Protein AF-A0A382KXX0-F1 (afdb_monomer)

Foldseek 3Di:
DVVCLQQDQPQVSQLVVLVVVCVVVVDDLQQFPDSDSNPARGNVSVVPTDTDPPPDDDDDPDDDPDDDDDPDDDDDDPPDDTD

Structure (mmCIF, N/CA/C/O backbone):
data_AF-A0A382KXX0-F1
#
_entry.id   AF-A0A382KXX0-F1
#
loop_
_atom_site.group_PDB
_atom_site.id
_atom_site.type_symbol
_atom_site.label_atom_id
_atom_site.label_alt_id
_atom_site.label_comp_id
_atom_site.label_asym_id
_atom_site.label_entity_id
_atom_site.label_seq_id
_atom_site.pdbx_PDB_ins_code
_atom_site.Cartn_x
_atom_site.Cartn_y
_atom_site.Cartn_z
_atom_site.occupancy
_atom_site.B_iso_or_equiv
_atom_site.auth_seq_id
_atom_site.auth_comp_id
_atom_site.auth_asym_id
_atom_site.auth_atom_id
_atom_site.pdbx_PDB_model_num
ATOM 1 N N . MET A 1 1 ? -1.702 -17.955 10.154 1.00 72.25 1 MET A N 1
ATOM 2 C CA . MET A 1 1 ? -1.787 -17.148 11.397 1.00 72.25 1 MET A CA 1
ATOM 3 C C . MET A 1 1 ? -1.842 -15.645 11.125 1.00 72.25 1 MET A C 1
ATOM 5 O O . MET A 1 1 ? -2.788 -15.020 11.582 1.00 72.25 1 MET A O 1
ATOM 9 N N . ILE A 1 2 ? -0.907 -15.068 10.356 1.00 82.75 2 ILE A N 1
ATOM 10 C CA . ILE A 1 2 ? -0.851 -13.611 10.089 1.00 82.75 2 ILE A CA 1
ATOM 11 C C . ILE A 1 2 ? -2.139 -13.084 9.434 1.00 82.75 2 ILE A C 1
ATOM 13 O O . ILE A 1 2 ? -2.715 -12.119 9.922 1.00 82.75 2 ILE A O 1
ATOM 17 N N . GLY A 1 3 ? -2.659 -13.769 8.408 1.00 81.88 3 GLY A N 1
ATOM 18 C CA . GLY A 1 3 ? -3.917 -13.370 7.762 1.00 81.88 3 GLY A CA 1
ATOM 19 C C . GLY A 1 3 ? -5.121 -13.340 8.716 1.00 81.88 3 GLY A C 1
ATOM 20 O O . GLY A 1 3 ? -5.938 -12.431 8.647 1.00 81.88 3 GLY A O 1
ATOM 21 N N . CYS A 1 4 ? -5.200 -14.278 9.667 1.00 86.94 4 CYS A N 1
ATOM 22 C CA . CYS A 1 4 ? -6.264 -14.304 10.676 1.00 86.94 4 CYS A CA 1
ATOM 23 C C . CYS A 1 4 ? -6.155 -13.125 11.655 1.00 86.94 4 CYS A C 1
ATOM 25 O O . CYS A 1 4 ? -7.171 -12.548 12.034 1.00 86.94 4 CYS A O 1
ATOM 27 N N . ALA A 1 5 ? -4.932 -12.755 12.051 1.00 87.06 5 ALA A N 1
ATOM 28 C CA . ALA A 1 5 ? -4.696 -11.583 12.891 1.00 87.06 5 ALA A CA 1
ATOM 29 C C . ALA A 1 5 ? -5.057 -10.288 12.147 1.00 87.06 5 ALA A C 1
ATOM 31 O O . ALA A 1 5 ? -5.748 -9.437 12.703 1.00 87.06 5 ALA A O 1
ATOM 32 N N . ALA A 1 6 ? -4.670 -10.181 10.875 1.00 90.69 6 ALA A N 1
ATOM 33 C CA . ALA A 1 6 ? -4.941 -9.015 10.043 1.00 90.69 6 ALA A CA 1
ATOM 34 C C . ALA A 1 6 ? -6.438 -8.841 9.709 1.00 90.69 6 ALA A C 1
ATOM 36 O O . ALA A 1 6 ? -6.938 -7.717 9.631 1.00 90.69 6 ALA A O 1
ATOM 37 N N . ALA A 1 7 ? -7.176 -9.948 9.586 1.00 92.88 7 ALA A N 1
ATOM 38 C CA . ALA A 1 7 ? -8.626 -9.957 9.391 1.00 92.88 7 ALA A CA 1
ATOM 39 C C . ALA A 1 7 ? -9.435 -9.756 10.690 1.00 92.88 7 ALA A C 1
ATOM 41 O O . ALA A 1 7 ? -10.655 -9.587 10.635 1.00 92.88 7 ALA A O 1
ATOM 42 N N . SER A 1 8 ? -8.791 -9.784 11.861 1.00 93.50 8 SER A N 1
ATOM 43 C CA . SER A 1 8 ? -9.478 -9.679 13.149 1.00 93.50 8 SER A CA 1
ATOM 44 C C . SER A 1 8 ? -10.139 -8.312 13.333 1.00 93.50 8 SER A C 1
ATOM 46 O O . SER A 1 8 ? -9.521 -7.271 13.119 1.00 93.50 8 SER A O 1
ATOM 48 N N . LYS A 1 9 ? -11.390 -8.324 13.806 1.00 94.38 9 LYS A N 1
ATOM 49 C CA . LYS A 1 9 ? -12.171 -7.116 14.124 1.00 94.38 9 LYS A CA 1
ATOM 50 C C . LYS A 1 9 ? -12.109 -6.717 15.602 1.00 94.38 9 LYS A C 1
ATOM 52 O O . LYS A 1 9 ? -12.786 -5.781 16.022 1.00 94.38 9 LYS A O 1
ATOM 57 N N . LYS A 1 10 ? -11.320 -7.425 16.422 1.00 95.25 10 LYS A N 1
ATOM 58 C CA . LYS A 1 10 ? -11.145 -7.075 17.842 1.00 95.25 10 LYS A CA 1
ATOM 59 C C . LYS A 1 10 ? -10.509 -5.688 17.937 1.00 95.25 10 LYS A C 1
ATOM 61 O O . LYS A 1 10 ? -9.376 -5.52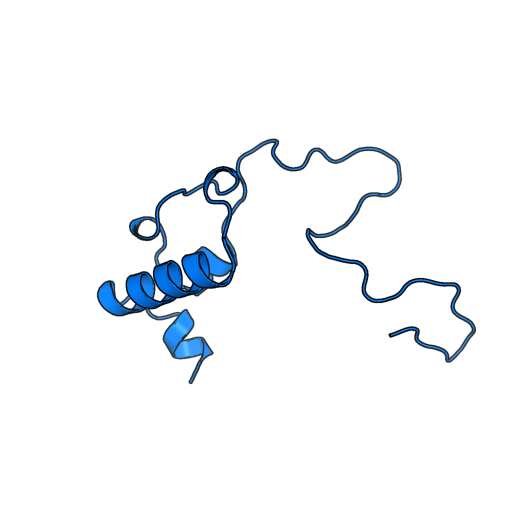0 17.497 1.00 95.25 10 LYS A O 1
ATOM 66 N N . ILE A 1 11 ? -11.227 -4.731 18.531 1.00 93.12 11 ILE A N 1
ATOM 67 C CA . ILE A 1 11 ? -10.877 -3.299 18.533 1.00 93.12 11 ILE A CA 1
ATOM 68 C C . ILE A 1 11 ? -9.440 -3.066 19.005 1.00 93.12 11 ILE A C 1
ATOM 70 O O . ILE A 1 11 ? -8.650 -2.482 18.274 1.00 93.12 11 ILE A O 1
ATOM 74 N N . TRP A 1 12 ? -9.073 -3.599 20.173 1.00 95.31 12 TRP A N 1
ATOM 75 C CA . TRP A 1 12 ? -7.727 -3.422 20.726 1.00 95.31 12 TRP A CA 1
ATOM 76 C C . TRP A 1 12 ? -6.628 -3.950 19.788 1.00 95.31 12 TRP A C 1
ATOM 78 O O . TRP A 1 12 ? -5.586 -3.320 19.647 1.00 95.31 12 TRP A O 1
ATOM 88 N N . LEU A 1 13 ? -6.876 -5.077 19.109 1.00 94.50 13 LEU A N 1
ATOM 89 C CA . LEU A 1 13 ? -5.896 -5.722 18.240 1.00 94.50 13 LEU A CA 1
ATOM 90 C C . LEU A 1 13 ? -5.747 -4.973 16.914 1.00 94.50 13 LEU A C 1
ATOM 92 O O . LEU A 1 13 ? -4.622 -4.677 16.517 1.00 94.50 13 LEU A O 1
ATOM 96 N N . LYS A 1 14 ? -6.856 -4.632 16.239 1.00 95.06 14 LYS A N 1
ATOM 97 C CA . LYS A 1 14 ? -6.795 -3.872 14.977 1.00 95.06 14 LYS A CA 1
ATOM 98 C C . LYS A 1 14 ? -6.153 -2.503 15.201 1.00 95.06 14 LYS A C 1
ATOM 100 O O . LYS A 1 14 ? -5.281 -2.118 14.431 1.00 95.06 14 LYS A O 1
ATOM 105 N N . THR A 1 15 ? -6.519 -1.808 16.280 1.00 94.62 15 THR A N 1
ATOM 106 C CA . THR A 1 15 ? -6.009 -0.466 16.565 1.00 94.62 15 THR A CA 1
ATOM 107 C C . THR A 1 15 ? -4.523 -0.533 16.890 1.00 94.62 15 THR A C 1
ATOM 109 O O . THR A 1 15 ? -3.753 0.262 16.358 1.00 94.62 15 THR A O 1
ATOM 112 N N . PHE A 1 16 ? -4.084 -1.526 17.670 1.00 96.12 16 PHE A N 1
ATOM 113 C CA . PHE A 1 16 ? -2.661 -1.749 17.926 1.00 96.12 16 PHE A CA 1
ATOM 114 C C . PHE A 1 16 ? -1.863 -2.003 16.636 1.00 96.12 16 PHE A C 1
ATOM 116 O O . PHE A 1 16 ? -0.839 -1.357 16.416 1.00 96.12 16 PHE A O 1
ATOM 123 N N . LEU A 1 17 ? -2.340 -2.889 15.754 1.00 96.69 17 LEU A N 1
ATOM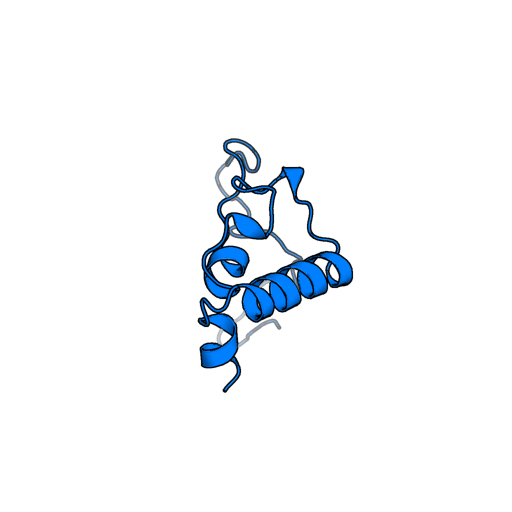 124 C CA . LEU A 1 17 ? -1.665 -3.188 14.484 1.00 96.69 17 LEU A CA 1
ATOM 125 C C . LEU A 1 17 ? -1.609 -1.969 13.553 1.00 96.69 17 LEU A C 1
ATOM 127 O O . LEU A 1 17 ? -0.540 -1.647 13.040 1.00 96.69 17 LEU A O 1
ATOM 131 N N . ILE A 1 18 ? -2.733 -1.271 13.363 1.00 97.44 18 ILE A N 1
ATOM 132 C CA . ILE A 1 18 ? -2.821 -0.104 12.472 1.00 97.44 18 ILE A CA 1
ATOM 133 C C . ILE A 1 18 ? -1.931 1.031 12.983 1.00 97.44 18 ILE A C 1
ATOM 135 O O . ILE A 1 18 ? -1.139 1.581 12.219 1.00 97.44 18 ILE A O 1
ATOM 139 N N . THR A 1 19 ? -2.019 1.372 14.272 1.00 96.56 19 THR A N 1
ATOM 140 C CA . THR A 1 19 ? -1.228 2.473 14.850 1.00 96.56 19 THR A CA 1
ATOM 141 C C . THR A 1 19 ? 0.268 2.174 14.830 1.00 96.56 19 THR A C 1
ATOM 143 O O . THR A 1 19 ? 1.058 3.062 14.514 1.00 96.56 19 THR A O 1
ATOM 146 N N . THR A 1 20 ? 0.668 0.930 15.107 1.00 97.06 20 THR A N 1
ATOM 147 C CA . THR A 1 20 ? 2.078 0.517 15.065 1.00 97.06 20 THR A CA 1
ATOM 148 C C . THR A 1 20 ? 2.621 0.566 13.639 1.00 97.06 20 THR A C 1
ATOM 150 O O . THR A 1 20 ? 3.673 1.157 13.407 1.00 97.06 20 THR A O 1
ATOM 153 N N . PHE A 1 21 ? 1.880 0.016 12.673 1.00 97.19 21 PHE A N 1
ATOM 154 C CA . PHE A 1 21 ? 2.258 0.047 11.259 1.00 97.19 21 PHE A CA 1
ATOM 155 C C . PHE A 1 21 ? 2.370 1.480 10.733 1.00 97.19 21 PHE A C 1
ATOM 157 O O . PHE A 1 21 ? 3.338 1.822 10.062 1.00 97.19 21 PHE A O 1
ATOM 164 N N . SER A 1 22 ? 1.416 2.337 11.094 1.00 96.38 22 SER A N 1
ATOM 165 C CA . SER A 1 22 ? 1.381 3.725 10.629 1.00 96.38 22 SER A CA 1
ATOM 166 C C . SER A 1 22 ? 2.548 4.554 11.146 1.00 96.38 22 SER A C 1
ATOM 168 O O . SER A 1 22 ? 3.043 5.412 10.424 1.00 96.38 22 SER A O 1
ATOM 170 N N . LYS A 1 23 ? 3.009 4.283 12.372 1.00 96.62 23 LYS A N 1
ATOM 171 C CA . LYS A 1 23 ? 4.209 4.917 12.930 1.00 96.62 23 LYS A CA 1
ATOM 172 C C . LYS A 1 23 ? 5.484 4.400 12.273 1.00 96.62 23 LYS A C 1
ATOM 174 O O . LYS A 1 23 ? 6.362 5.192 11.974 1.00 96.62 23 LYS A O 1
ATOM 179 N N . PHE A 1 24 ? 5.590 3.088 12.065 1.00 97.75 24 PHE A N 1
ATOM 180 C CA . PHE A 1 24 ? 6.809 2.475 11.534 1.00 97.75 24 PHE A CA 1
ATOM 181 C C . PHE A 1 24 ? 7.047 2.799 10.053 1.00 97.75 24 PHE A C 1
ATOM 183 O O . PHE A 1 24 ? 8.184 3.018 9.654 1.00 97.75 24 PHE A O 1
ATOM 190 N N . TYR A 1 25 ? 5.980 2.841 9.250 1.00 96.19 25 TYR A N 1
ATOM 191 C CA . TYR A 1 25 ? 6.037 3.143 7.815 1.00 96.19 25 TYR A CA 1
ATOM 192 C C . TYR A 1 25 ? 5.679 4.596 7.481 1.00 96.19 25 TYR A C 1
ATOM 194 O O . TYR A 1 25 ? 5.455 4.901 6.314 1.00 96.19 25 TYR A O 1
ATOM 202 N N . GLU A 1 26 ? 5.579 5.465 8.495 1.00 96.25 26 GLU A N 1
ATOM 203 C CA . GLU A 1 26 ? 5.301 6.902 8.343 1.00 96.25 26 GLU A CA 1
ATOM 204 C C . GLU A 1 26 ? 4.127 7.191 7.394 1.00 96.25 26 GLU A C 1
ATOM 206 O O . GLU A 1 26 ? 4.210 7.982 6.456 1.00 96.25 26 GLU A O 1
ATOM 211 N N . ILE A 1 27 ? 3.008 6.500 7.622 1.00 95.62 27 ILE A N 1
ATOM 212 C CA . ILE A 1 27 ? 1.849 6.573 6.732 1.00 95.62 27 ILE A CA 1
ATOM 213 C C . ILE A 1 27 ? 1.290 7.997 6.705 1.00 95.62 27 ILE A C 1
ATOM 215 O O . ILE A 1 27 ? 0.890 8.545 7.735 1.00 95.62 27 ILE A O 1
ATOM 219 N N . ASN A 1 28 ? 1.198 8.567 5.503 1.00 95.69 28 ASN A N 1
ATOM 220 C CA . ASN A 1 28 ? 0.540 9.846 5.288 1.00 95.69 28 ASN A CA 1
ATOM 221 C C . ASN A 1 28 ? -0.986 9.682 5.368 1.00 95.69 28 ASN A C 1
ATOM 223 O O . ASN A 1 28 ? -1.633 9.204 4.435 1.00 95.69 28 ASN A O 1
ATOM 227 N N . TRP A 1 29 ? -1.560 10.090 6.497 1.00 95.62 29 TRP A N 1
ATOM 228 C CA . TRP A 1 29 ? -3.000 10.019 6.741 1.00 95.62 29 TRP A CA 1
ATOM 229 C C . TRP A 1 29 ? -3.813 11.039 5.947 1.00 95.62 29 TRP A C 1
ATOM 231 O O . TRP A 1 29 ? -4.996 10.803 5.731 1.00 95.62 29 TRP A O 1
ATOM 241 N N . LEU A 1 30 ? -3.200 12.132 5.483 1.00 95.56 30 LEU A N 1
ATOM 242 C CA . LEU A 1 30 ? -3.902 13.167 4.716 1.00 95.56 30 LEU A CA 1
ATOM 243 C C . LEU A 1 30 ? -4.324 12.682 3.328 1.00 95.56 30 LEU A C 1
ATOM 245 O O . LEU A 1 30 ? -5.242 13.241 2.744 1.00 95.56 30 LEU A O 1
ATOM 249 N N . GLU A 1 31 ? -3.669 11.643 2.808 1.00 95.56 31 GLU A N 1
ATOM 250 C CA . GLU A 1 31 ? -4.039 11.027 1.534 1.00 95.56 31 GLU A CA 1
ATOM 251 C C . GLU A 1 31 ? -5.083 9.920 1.686 1.00 95.56 31 GLU A C 1
ATOM 253 O O . GLU A 1 31 ? -5.535 9.395 0.677 1.00 95.56 31 GLU A O 1
ATOM 25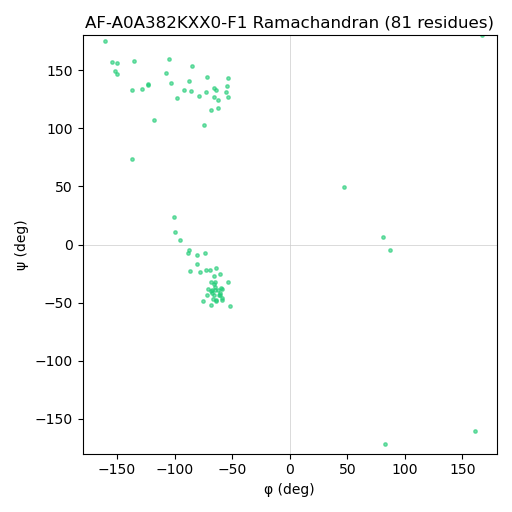8 N N . ALA A 1 32 ? -5.447 9.510 2.903 1.00 96.94 32 ALA A N 1
ATOM 259 C CA . ALA A 1 32 ? -6.414 8.438 3.118 1.00 96.94 32 ALA A CA 1
ATOM 260 C C . ALA A 1 32 ? -7.833 9.003 3.246 1.00 96.94 32 ALA A C 1
ATOM 262 O O . ALA A 1 32 ? -8.059 9.887 4.067 1.00 96.94 32 ALA A O 1
ATOM 263 N N . ALA A 1 33 ? -8.806 8.406 2.547 1.00 97.44 33 ALA A N 1
ATOM 264 C CA . ALA A 1 33 ? -10.218 8.806 2.639 1.00 97.44 33 ALA A CA 1
ATOM 265 C C . ALA A 1 33 ? -10.796 8.662 4.067 1.00 97.44 33 ALA A C 1
ATOM 267 O O . ALA A 1 33 ? -11.765 9.307 4.463 1.00 97.44 33 ALA A O 1
ATOM 268 N N . ARG A 1 34 ? -10.197 7.766 4.863 1.00 97.12 34 ARG A N 1
ATOM 269 C CA . ARG A 1 34 ? -10.463 7.574 6.294 1.00 97.12 34 ARG A CA 1
ATOM 270 C C . ARG A 1 34 ? -9.180 7.864 7.072 1.00 97.12 34 ARG A C 1
ATOM 272 O O . ARG A 1 34 ? -8.235 7.075 7.045 1.00 97.12 34 ARG A O 1
ATOM 279 N N . GLN A 1 35 ? -9.140 8.996 7.760 1.00 96.31 35 GLN A N 1
ATOM 280 C CA . GLN A 1 35 ? -7.915 9.545 8.349 1.00 96.31 35 GLN A CA 1
ATOM 281 C C . GLN A 1 35 ? -7.600 9.024 9.762 1.00 96.31 35 GL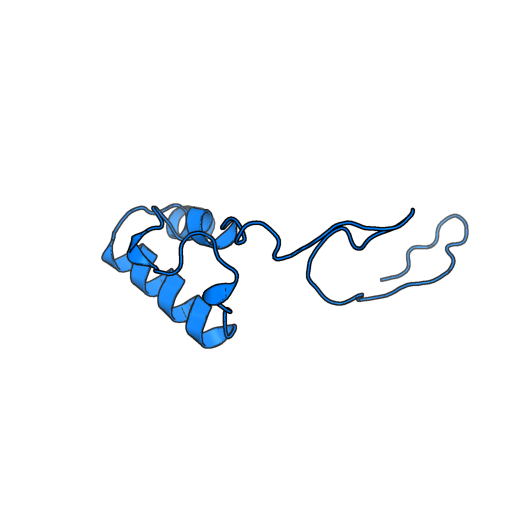N A C 1
ATOM 283 O O . GLN A 1 35 ? -6.554 9.356 10.316 1.00 96.31 35 GLN A O 1
ATOM 288 N N . GLN A 1 36 ? -8.485 8.224 10.367 1.00 94.81 36 GLN A N 1
ATOM 289 C CA . GLN A 1 36 ? -8.335 7.732 11.739 1.00 94.81 36 GLN A CA 1
ATOM 290 C C . GLN A 1 36 ? -8.362 6.193 11.812 1.00 94.81 36 GLN A C 1
ATOM 292 O O . GLN A 1 36 ? -9.221 5.566 11.182 1.00 94.81 36 GLN A O 1
ATOM 297 N N . PRO A 1 37 ? -7.482 5.550 12.610 1.00 94.00 37 PRO A N 1
ATOM 298 C CA . PRO A 1 37 ? -7.441 4.091 12.776 1.00 94.00 37 PRO A CA 1
ATOM 299 C C . PRO A 1 37 ? -8.777 3.451 13.182 1.00 94.00 37 PRO A C 1
ATOM 301 O O . PRO A 1 37 ? -9.081 2.313 12.811 1.00 94.00 37 PRO A O 1
ATOM 304 N N . GLU A 1 38 ? -9.592 4.167 13.950 1.00 94.38 38 GLU A N 1
ATOM 305 C CA . GLU A 1 38 ? -10.864 3.688 14.489 1.00 94.38 38 GLU A CA 1
ATOM 306 C C . GLU A 1 38 ? -11.897 3.423 13.384 1.00 94.38 38 GLU A C 1
ATOM 308 O O . GLU A 1 38 ? -12.732 2.528 13.546 1.00 94.38 38 GLU A O 1
ATOM 313 N N . GLN A 1 39 ? -11.783 4.126 12.249 1.00 96.06 39 GLN A N 1
ATOM 314 C CA . GLN A 1 39 ? -12.689 4.058 11.094 1.00 96.06 39 GLN A CA 1
ATOM 315 C C . GLN A 1 39 ? -12.540 2.772 10.258 1.00 96.06 39 GLN A C 1
ATOM 317 O O . GLN A 1 39 ? -13.326 2.532 9.338 1.00 96.06 39 GLN A O 1
ATOM 322 N N . TYR A 1 40 ? -11.540 1.940 10.556 1.00 97.19 40 TYR A N 1
ATOM 323 C CA . TYR A 1 40 ? -11.272 0.691 9.841 1.00 97.19 40 TYR A CA 1
ATOM 324 C C . TYR A 1 40 ? -11.750 -0.514 10.635 1.00 97.19 40 TYR A C 1
ATOM 326 O O . TYR A 1 40 ? -11.547 -0.595 11.840 1.00 97.19 40 TYR A O 1
ATOM 334 N N . ASN A 1 41 ? -12.349 -1.504 9.988 1.00 97.00 41 ASN A N 1
ATOM 3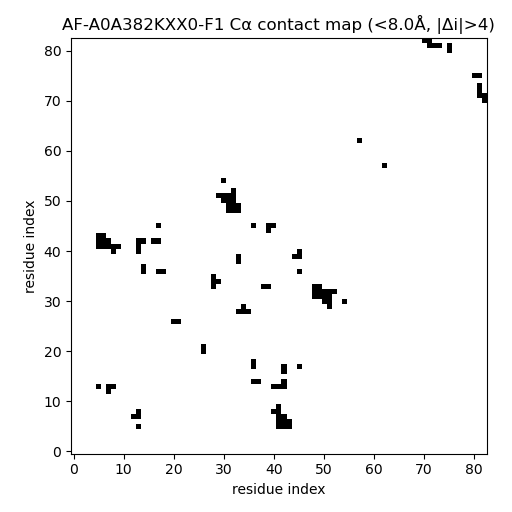35 C CA . ASN A 1 41 ? -12.896 -2.684 10.659 1.00 97.00 41 ASN A CA 1
ATOM 336 C C . ASN A 1 41 ? -11.830 -3.714 11.053 1.00 97.00 41 ASN A C 1
ATOM 338 O O . ASN A 1 41 ? -12.063 -4.518 11.954 1.00 97.00 41 ASN A O 1
ATOM 342 N N . SER A 1 42 ? -10.680 -3.711 10.385 1.00 97.75 42 SER A N 1
ATOM 343 C CA . SER A 1 42 ? -9.555 -4.621 10.613 1.00 97.75 42 SER A CA 1
ATOM 344 C C . SER A 1 42 ? -8.271 -4.022 10.029 1.00 97.75 42 SER A C 1
ATOM 346 O O . SER A 1 42 ? -8.312 -2.986 9.366 1.00 97.75 42 SER A O 1
ATOM 348 N N . PHE A 1 43 ? -7.127 -4.677 10.238 1.00 97.38 43 PHE A N 1
ATOM 349 C CA . PHE A 1 43 ? -5.886 -4.254 9.586 1.00 97.38 43 PHE A CA 1
ATOM 350 C C . PHE A 1 43 ? -5.963 -4.415 8.061 1.00 97.38 43 PHE A C 1
ATOM 352 O O . PHE A 1 43 ? -5.471 -3.553 7.349 1.00 97.38 43 PHE A O 1
ATOM 359 N N . ASN A 1 44 ? -6.617 -5.463 7.546 1.00 97.12 44 ASN A N 1
ATOM 360 C CA . ASN A 1 44 ? -6.797 -5.640 6.096 1.00 97.12 44 ASN A CA 1
ATOM 361 C C . ASN A 1 44 ? -7.613 -4.503 5.458 1.00 97.12 44 ASN A C 1
ATOM 363 O O . ASN A 1 44 ? -7.280 -4.055 4.362 1.00 97.12 44 ASN A O 1
ATOM 367 N N . ASP A 1 45 ? -8.655 -4.031 6.150 1.00 97.62 45 ASP A N 1
ATOM 368 C CA . ASP A 1 45 ? -9.454 -2.872 5.722 1.00 97.62 45 ASP A CA 1
ATOM 369 C C . ASP A 1 45 ? -8.573 -1.609 5.632 1.00 97.62 45 ASP A C 1
ATOM 371 O O . ASP A 1 45 ? -8.615 -0.878 4.651 1.00 97.62 45 ASP A O 1
ATOM 375 N N . PHE A 1 46 ? -7.680 -1.403 6.604 1.00 97.81 46 PHE A N 1
ATOM 376 C CA . PHE A 1 46 ? -6.686 -0.324 6.562 1.00 97.81 46 PHE A CA 1
ATOM 377 C C . PHE A 1 46 ? -5.606 -0.513 5.480 1.00 97.81 46 PHE A C 1
ATOM 379 O O . PHE A 1 46 ? -5.202 0.444 4.820 1.00 97.81 46 PHE A O 1
ATOM 386 N N . PHE A 1 47 ? -5.123 -1.738 5.279 1.00 96.81 47 PHE A N 1
ATOM 387 C CA . PHE A 1 47 ? -4.061 -2.034 4.316 1.00 96.81 47 PHE A CA 1
ATOM 388 C C . PHE A 1 47 ? -4.503 -1.756 2.874 1.00 96.81 47 PHE A C 1
ATOM 390 O O . PHE A 1 47 ? -3.701 -1.321 2.054 1.00 96.81 47 PHE A O 1
ATOM 397 N N . SER A 1 48 ? -5.790 -1.959 2.593 1.00 95.88 48 SER A N 1
ATOM 398 C CA . SER A 1 48 ? -6.435 -1.669 1.308 1.00 95.88 48 SER A CA 1
ATOM 399 C C . SER A 1 48 ? -7.215 -0.348 1.313 1.00 95.88 48 SER A C 1
ATOM 401 O O . SER A 1 48 ? -8.145 -0.184 0.526 1.00 95.88 48 SER A O 1
ATOM 403 N N . ARG A 1 49 ? -6.862 0.590 2.209 1.00 97.38 49 ARG A N 1
ATOM 404 C CA . ARG A 1 49 ? -7.573 1.866 2.354 1.00 97.38 49 ARG A CA 1
ATOM 405 C C . ARG A 1 49 ? -7.676 2.620 1.032 1.00 97.38 49 ARG A C 1
ATOM 407 O O . ARG A 1 49 ? -6.734 2.675 0.246 1.00 97.38 49 ARG A O 1
ATOM 414 N N . GLU A 1 50 ? -8.813 3.269 0.857 1.00 97.12 50 GLU A N 1
ATOM 415 C CA . GLU A 1 50 ? -9.045 4.198 -0.238 1.00 97.12 50 GLU A CA 1
ATOM 416 C C . GLU A 1 50 ? -8.244 5.485 -0.018 1.00 97.12 50 GLU A C 1
ATOM 418 O O . GLU A 1 50 ? -8.079 5.949 1.118 1.00 97.12 50 GLU A O 1
ATOM 423 N N . LEU A 1 51 ? -7.753 6.060 -1.116 1.00 97.00 51 LEU A N 1
ATOM 424 C CA . LEU A 1 51 ? -7.137 7.381 -1.109 1.00 97.00 51 LEU A CA 1
ATOM 425 C C . LEU A 1 51 ? -8.204 8.473 -1.247 1.00 97.00 51 LEU A C 1
ATOM 427 O O . LEU A 1 51 ? -9.260 8.243 -1.838 1.00 97.00 51 LEU A O 1
ATOM 431 N N . GLU A 1 52 ? -7.908 9.662 -0.729 1.00 96.75 52 GLU A N 1
ATOM 432 C CA . GLU A 1 52 ? -8.717 10.862 -0.934 1.00 96.75 52 GLU A CA 1
ATOM 433 C C . GLU A 1 52 ? -8.912 11.130 -2.440 1.00 96.75 52 GLU A C 1
ATOM 435 O O . GLU A 1 52 ? -7.961 11.017 -3.234 1.00 96.75 52 GLU A O 1
ATOM 440 N N . PRO A 1 53 ? -10.135 11.489 -2.873 1.00 94.56 53 PRO A N 1
ATOM 441 C CA . PRO A 1 53 ? -10.401 11.808 -4.265 1.00 94.56 53 PRO A CA 1
ATOM 442 C C . PRO A 1 53 ? -9.478 12.915 -4.781 1.00 94.56 53 PRO A C 1
ATOM 444 O O . PRO A 1 53 ? -9.328 13.972 -4.177 1.00 94.56 53 PRO A O 1
ATOM 447 N N . GLY A 1 54 ? -8.871 12.682 -5.944 1.00 92.88 54 GLY A N 1
ATOM 448 C CA . GLY A 1 54 ? -7.989 13.657 -6.587 1.00 92.88 54 GLY A CA 1
ATOM 449 C C . GLY A 1 54 ? -6.523 13.604 -6.149 1.00 92.88 54 GLY A C 1
ATOM 450 O O . GLY A 1 54 ? -5.709 14.272 -6.781 1.00 92.88 54 GLY A O 1
ATOM 451 N N . CYS A 1 55 ? -6.136 12.771 -5.174 1.00 93.81 55 CYS A N 1
ATOM 452 C CA . CYS A 1 55 ? -4.725 12.613 -4.782 1.00 93.81 55 CYS A CA 1
ATOM 453 C C . CYS A 1 55 ? -3.823 12.028 -5.883 1.00 93.81 55 CYS A C 1
ATOM 455 O O . CYS A 1 55 ? -2.602 12.176 -5.812 1.00 93.81 55 CYS A O 1
ATOM 457 N N . ARG A 1 56 ? -4.398 11.343 -6.882 1.00 94.38 56 ARG A N 1
ATOM 458 C CA . ARG A 1 56 ? -3.676 10.674 -7.980 1.00 94.38 56 ARG A CA 1
ATOM 459 C C . ARG A 1 56 ? -4.362 10.923 -9.333 1.00 94.38 56 ARG A C 1
ATOM 461 O O . ARG A 1 56 ? -5.031 10.031 -9.853 1.00 94.38 56 ARG A O 1
ATOM 468 N N . PRO A 1 57 ? -4.260 12.132 -9.911 1.00 92.62 57 PRO A N 1
ATOM 469 C CA . PRO A 1 57 ? -4.809 12.396 -11.236 1.00 92.62 57 PRO A CA 1
ATOM 470 C C . PRO A 1 57 ? -4.060 11.575 -12.296 1.00 92.62 57 PRO A C 1
ATOM 472 O O . PRO A 1 57 ? -2.835 11.627 -12.394 1.00 92.62 57 PRO A O 1
ATOM 475 N N . VAL A 1 58 ? -4.802 10.822 -13.109 1.00 93.19 58 VAL A N 1
ATOM 476 C CA . VAL A 1 58 ? -4.246 10.040 -14.224 1.00 93.19 58 VAL A CA 1
ATOM 477 C C . VAL A 1 58 ? -4.148 10.931 -15.460 1.00 93.19 58 VAL A C 1
ATOM 479 O O . VAL A 1 58 ? -5.100 11.633 -15.801 1.00 93.19 58 VAL A O 1
ATOM 482 N N . SER A 1 59 ? -3.000 10.920 -16.139 1.00 93.19 59 SER A N 1
ATOM 483 C CA . SER A 1 59 ? -2.779 11.727 -17.342 1.00 93.19 59 SER A CA 1
ATOM 484 C C . SER A 1 59 ? -1.788 11.074 -18.309 1.00 93.19 59 SER A C 1
ATOM 486 O O . SER A 1 59 ? -0.937 10.278 -17.911 1.00 93.19 59 SER A O 1
ATOM 488 N N . GLY A 1 60 ? -1.894 11.436 -19.591 1.00 93.81 60 GLY A N 1
ATOM 489 C CA . GLY A 1 60 ? -1.029 10.930 -20.660 1.00 93.81 60 GLY A CA 1
ATOM 490 C C . GLY A 1 60 ? -1.456 9.573 -21.231 1.00 93.81 60 GLY A C 1
ATOM 491 O O . GLY A 1 60 ? -2.541 9.073 -20.953 1.00 93.81 60 GLY A O 1
ATOM 492 N N . GLN A 1 61 ? -0.601 8.999 -22.085 1.00 94.25 61 GLN A N 1
ATOM 493 C CA . GLN A 1 61 ? -0.823 7.686 -22.719 1.00 94.25 61 GLN A CA 1
ATOM 494 C C . GLN A 1 61 ? -0.324 6.514 -21.860 1.00 94.25 61 GLN A C 1
ATOM 496 O O . GLN A 1 61 ? -0.775 5.386 -22.030 1.00 94.25 61 GLN A O 1
ATOM 501 N N . LEU A 1 62 ? 0.613 6.784 -20.949 1.00 93.62 62 LEU A N 1
ATOM 502 C CA . LEU A 1 62 ? 1.178 5.826 -20.009 1.00 93.62 62 LEU A CA 1
ATOM 503 C C . LEU A 1 62 ? 1.278 6.503 -18.641 1.00 93.62 62 LEU A C 1
ATOM 505 O O . LEU A 1 62 ? 1.764 7.628 -18.543 1.00 93.62 62 LEU A O 1
ATOM 509 N N . SER A 1 63 ? 0.838 5.812 -17.594 1.00 94.38 63 SER A N 1
ATOM 510 C CA . SER A 1 63 ? 0.911 6.284 -16.209 1.00 94.38 63 SER A CA 1
ATOM 511 C C . SER A 1 63 ? 1.406 5.161 -15.300 1.00 94.38 63 SER A C 1
ATOM 513 O O . SER A 1 63 ? 1.293 3.981 -15.640 1.00 94.38 63 SER A O 1
ATOM 515 N N . CYS A 1 64 ? 1.951 5.519 -14.138 1.00 93.56 64 CYS A N 1
ATOM 516 C CA . CYS A 1 64 ? 2.337 4.536 -13.130 1.00 93.56 64 CYS A CA 1
ATOM 517 C C . CYS A 1 64 ? 1.091 3.789 -12.615 1.00 93.56 64 CYS A C 1
ATOM 519 O O . CYS A 1 64 ? 0.100 4.438 -12.282 1.00 93.56 64 CYS A O 1
ATOM 521 N N . PRO A 1 65 ? 1.121 2.447 -12.526 1.00 93.69 65 PRO A N 1
ATOM 522 C CA . PRO A 1 65 ? -0.040 1.663 -12.102 1.00 93.69 65 PRO A CA 1
ATOM 523 C C . PRO A 1 65 ? -0.230 1.627 -10.579 1.00 93.69 65 PRO A C 1
ATOM 525 O O . PRO A 1 65 ? -1.290 1.224 -10.108 1.00 93.69 65 PRO A O 1
ATOM 528 N N . ALA A 1 66 ? 0.799 1.989 -9.812 1.00 94.25 66 ALA A N 1
ATOM 529 C CA . ALA A 1 66 ? 0.794 1.952 -8.358 1.00 94.25 66 ALA A CA 1
ATOM 530 C C . ALA A 1 66 ? 1.787 2.969 -7.782 1.00 94.25 66 ALA A C 1
ATOM 532 O O . ALA A 1 66 ? 2.764 3.337 -8.441 1.00 94.25 66 ALA A O 1
ATOM 533 N N . ASP A 1 67 ? 1.552 3.362 -6.532 1.00 94.44 67 ASP A N 1
ATOM 534 C CA . ASP A 1 67 ? 2.514 4.110 -5.728 1.00 94.44 67 ASP A CA 1
ATOM 535 C C . ASP A 1 67 ? 3.660 3.184 -5.302 1.00 94.44 67 ASP A C 1
ATOM 537 O O . ASP A 1 67 ? 3.436 2.079 -4.803 1.00 94.44 67 ASP A O 1
ATOM 541 N N . GLY A 1 68 ? 4.900 3.628 -5.488 1.00 93.56 68 GLY A N 1
ATOM 542 C CA . GLY A 1 68 ? 6.069 2.847 -5.110 1.00 93.56 68 GLY A CA 1
ATOM 543 C C . GLY A 1 68 ? 7.339 3.308 -5.805 1.00 93.56 68 GLY A C 1
ATOM 544 O O . GLY A 1 68 ? 7.431 4.425 -6.311 1.00 93.56 68 GLY A O 1
ATOM 545 N N . VAL A 1 69 ? 8.326 2.418 -5.826 1.00 95.06 69 VAL A N 1
ATOM 546 C CA . VAL A 1 69 ? 9.630 2.652 -6.448 1.00 95.06 69 VAL A CA 1
ATOM 547 C C . VAL A 1 69 ? 9.873 1.568 -7.490 1.00 95.06 69 VAL A C 1
ATOM 549 O O . VAL A 1 69 ? 9.586 0.393 -7.260 1.00 95.06 69 VAL A O 1
ATOM 552 N N . VAL A 1 70 ? 10.401 1.960 -8.649 1.00 94.19 70 VAL A N 1
ATOM 553 C CA . VAL A 1 70 ? 10.809 1.013 -9.690 1.00 94.19 70 VAL A CA 1
ATOM 554 C C . VAL A 1 70 ? 12.024 0.231 -9.189 1.00 94.19 70 VAL A C 1
ATOM 556 O O . VAL A 1 70 ? 13.081 0.818 -8.981 1.00 94.19 70 VAL A O 1
ATOM 559 N N . SER A 1 71 ? 11.871 -1.086 -9.010 1.00 93.81 71 SER A N 1
ATOM 560 C CA . SER A 1 71 ? 12.980 -1.980 -8.630 1.00 93.81 71 SER A CA 1
ATOM 561 C C . SER A 1 71 ? 13.996 -2.109 -9.763 1.00 93.81 71 SER A C 1
ATOM 563 O O . SER A 1 71 ? 15.185 -1.870 -9.580 1.00 93.81 71 SER A O 1
ATOM 565 N N . ALA A 1 72 ? 13.510 -2.434 -10.963 1.00 92.75 72 ALA A N 1
ATOM 566 C CA . ALA A 1 72 ? 14.330 -2.576 -12.152 1.00 92.75 72 ALA A CA 1
ATOM 567 C C . ALA A 1 72 ? 13.514 -2.250 -13.409 1.00 92.75 72 ALA A C 1
ATOM 569 O O . ALA A 1 72 ? 12.297 -2.440 -13.453 1.00 92.75 72 ALA A O 1
ATOM 570 N N . SER A 1 73 ? 14.186 -1.736 -14.439 1.00 93.38 73 SER A N 1
ATOM 571 C CA . SER A 1 73 ? 13.576 -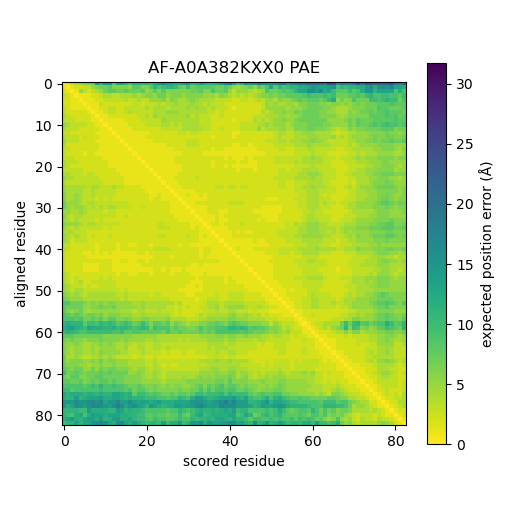1.449 -15.739 1.00 93.38 73 SER A CA 1
ATOM 572 C C . SER A 1 73 ? 14.604 -1.596 -16.856 1.00 93.38 73 SER A C 1
ATOM 574 O O . SER A 1 73 ? 15.791 -1.340 -16.657 1.00 93.38 73 SER A O 1
ATOM 576 N N . GLY A 1 74 ? 14.159 -2.032 -18.032 1.00 92.06 74 GLY A N 1
ATOM 577 C CA . GLY A 1 74 ? 15.031 -2.186 -19.188 1.00 92.06 74 GLY A CA 1
ATOM 578 C C . GLY A 1 74 ? 14.390 -2.988 -20.311 1.00 92.06 74 GLY A C 1
ATOM 579 O O . GLY A 1 74 ? 13.251 -3.444 -20.217 1.00 92.06 74 GLY A O 1
ATOM 580 N N . HIS A 1 75 ? 15.142 -3.157 -21.392 1.00 93.25 75 HIS A N 1
ATOM 581 C CA . HIS A 1 75 ? 14.701 -3.944 -22.535 1.00 93.25 75 HIS A CA 1
ATOM 582 C C . HIS A 1 75 ? 14.865 -5.438 -22.264 1.00 93.25 75 HIS A C 1
ATOM 584 O O . HIS A 1 75 ? 15.955 -5.905 -21.938 1.00 93.25 75 HIS A O 1
ATOM 590 N N . LEU A 1 7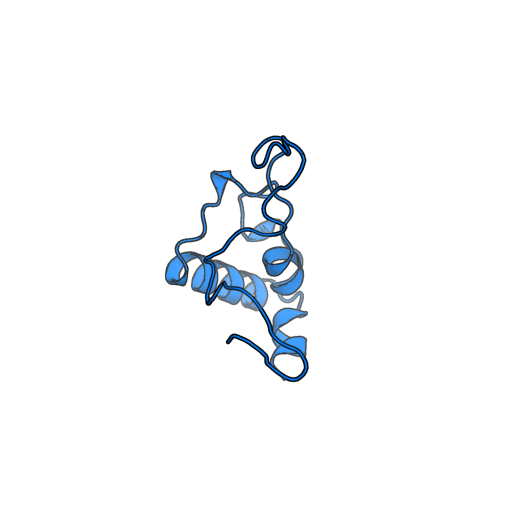6 ? 13.787 -6.192 -22.461 1.00 93.69 76 LEU A N 1
ATOM 591 C CA . LEU A 1 76 ? 13.805 -7.648 -22.379 1.00 93.69 76 LEU A CA 1
ATOM 592 C C . LEU A 1 76 ? 14.189 -8.260 -23.731 1.00 93.69 76 LEU A C 1
ATOM 594 O O . LEU A 1 76 ? 13.736 -7.804 -24.783 1.00 93.69 76 LEU A O 1
ATOM 598 N N . LYS A 1 77 ? 14.989 -9.331 -23.700 1.00 92.88 77 LYS A N 1
ATOM 599 C CA . LYS A 1 77 ? 15.158 -10.268 -24.824 1.00 92.88 77 LYS A CA 1
ATOM 600 C C . LYS A 1 77 ? 14.395 -11.558 -24.527 1.00 92.88 77 LYS A C 1
ATOM 602 O O . LYS A 1 77 ? 14.097 -11.854 -23.371 1.00 92.88 77 LYS A O 1
ATOM 607 N N . ALA A 1 78 ? 14.086 -12.334 -25.565 1.00 92.06 78 ALA A N 1
ATOM 608 C CA . ALA A 1 78 ? 13.356 -13.591 -25.412 1.00 92.06 78 ALA A CA 1
ATOM 609 C C . ALA A 1 78 ? 14.044 -14.516 -24.390 1.00 92.06 78 ALA A C 1
ATOM 611 O O . ALA A 1 78 ? 15.240 -14.784 -24.493 1.00 92.06 78 ALA A O 1
ATOM 612 N N . GLY A 1 79 ? 13.276 -14.977 -23.398 1.00 92.50 79 GLY A N 1
ATOM 613 C CA . GLY A 1 79 ? 13.766 -15.835 -22.315 1.00 92.50 79 GLY A CA 1
ATOM 614 C C . GLY A 1 79 ? 14.473 -15.109 -21.164 1.00 92.50 79 GLY A C 1
ATOM 615 O O . GLY A 1 79 ? 15.002 -15.781 -20.285 1.00 92.50 79 GLY A O 1
ATOM 616 N N . GLN A 1 80 ? 14.495 -13.772 -21.142 1.00 91.31 80 GLN A N 1
ATOM 617 C CA . GLN A 1 80 ? 15.090 -12.991 -20.051 1.00 91.31 80 GLN A CA 1
ATOM 618 C C . GLN A 1 80 ? 14.028 -12.315 -19.183 1.00 91.31 80 GLN A C 1
ATOM 620 O O . GLN A 1 80 ? 12.985 -11.884 -19.674 1.00 91.31 80 GLN A O 1
ATOM 625 N N . LEU A 1 81 ? 14.339 -12.183 -17.893 1.00 90.69 81 LEU A N 1
ATOM 626 C CA . LEU A 1 81 ? 13.572 -11.418 -16.916 1.00 90.69 81 LEU A CA 1
ATOM 627 C C . LEU A 1 81 ? 14.541 -10.462 -16.209 1.00 90.69 81 LEU A C 1
ATOM 629 O O . LEU A 1 81 ? 15.647 -10.859 -15.848 1.00 90.69 81 LEU A O 1
ATOM 633 N N . ILE A 1 82 ? 14.146 -9.198 -16.074 1.00 86.19 82 ILE A N 1
ATOM 634 C CA . ILE A 1 82 ? 14.884 -8.177 -15.323 1.00 86.19 82 ILE A CA 1
ATOM 635 C C . ILE A 1 82 ? 14.230 -8.083 -13.940 1.00 86.19 82 ILE A C 1
ATOM 637 O O . ILE A 1 82 ? 13.011 -7.920 -13.871 1.00 86.19 82 ILE A O 1
ATOM 641 N N . GLN A 1 83 ? 15.016 -8.226 -12.870 1.00 79.69 83 GLN A N 1
ATOM 642 C CA . GLN A 1 83 ? 14.555 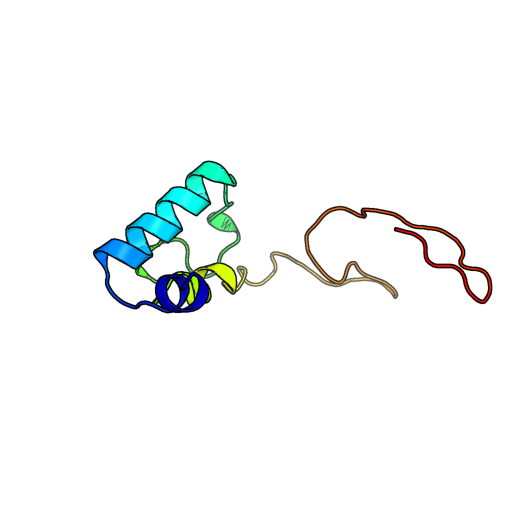-8.232 -11.473 1.00 79.69 83 GLN A CA 1
ATOM 643 C C . GLN A 1 83 ? 15.319 -7.209 -10.643 1.00 79.69 83 GLN A C 1
ATOM 645 O O . GLN A 1 83 ? 16.550 -7.125 -10.848 1.00 79.69 83 GLN A O 1
#

Organism: NCBI:txid408172

Mean predicted aligned error: 4.3 Å

Solvent-accessible surface area (backbone atoms only — no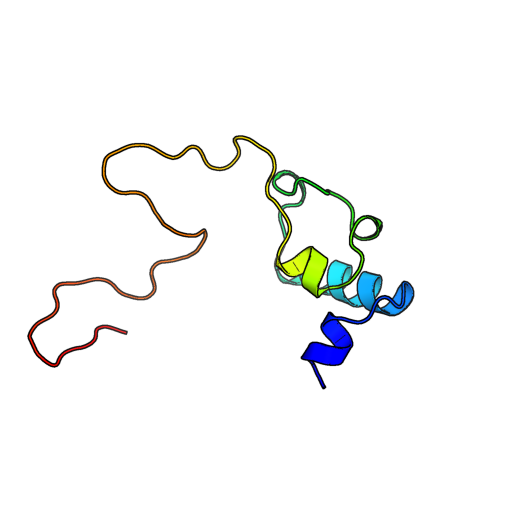t comparable to full-atom values): 5448 Å² total; per-residue (Å²): 111,68,67,60,61,31,63,30,62,52,63,73,59,23,43,50,52,43,55,50,50,37,63,75,69,64,56,68,44,88,50,29,65,66,67,49,69,83,80,38,68,17,33,52,52,53,76,67,52,57,60,32,89,77,80,74,79,85,60,84,96,71,69,82,93,67,92,82,79,84,86,59,87,80,88,77,54,94,96,56,83,85,115

Nearest PDB structures (foldseek):
  7cnz-assembly2_E  TM=9.555E-01  e=2.035E-04  Escherichia coli K-12
  7cnz-assembly2_G  TM=9.453E-01  e=4.467E-04  Escherichia coli K-12

Secondary structure (DSSP, 8-state):
-HHHHHT---HHHHHHHHHHHHHHTT--GGGBSS-SGGG-SSHHHHHTPPBPTTSS---SS---SSSS---------TT----

pLDDT: mean 93.93, std 4.16, range [72.25, 97.81]

InterPro domains:
  IPR003817 Phosphatidylserine decarboxylase-related [PF02666] (43-83)
  IPR003817 Phosphatidylserine decarboxylase-related [PTHR10067] (10-83)

Radius of gyration: 17.28 Å; Cα contacts (8 Å, |Δi|>4): 61; chains: 1; bounding box: 28×31×46 Å

Sequence (83 aa):
MIGCAAASKKIWLKTFLITTFSKFYEINWLEAARQQPEQYNSFNDFFSRELEPGCRPVSGQLSCPADGVVSASGHLKAGQLIQ